Protein AF-A0A812YAP9-F1 (afdb_monomer)

Mean predicted aligned error: 6.11 Å

Foldseek 3Di:
DDQVVVVVPDDDDDPCLDDLVRLVVVVVVQVVCQVPFDKFFADLQRHTDDNVRGQKMKTWCPVVPNCCVVCVVVVVSVLVVVVVCCVVVVVVFPSVPDDPDTDIDMDGHVSRDHNDPSDDDPDDSDDDDDDSDD

Radius of gyration: 15.83 Å; Cα contacts (8 Å, |Δi|>4): 133; chains: 1; bounding box: 36×35×38 Å

Sequence (134 aa):
MPFEKAQAARARRIPNFLSEEEVQHLERVVLEMRAVCGLQAKSRRGELRSTVGASWTTTFLHTNGEFQKREPELVSRIRALAAQVNSEERWSMPVEEGNLRCIEHHEYLNGGGLADHHHRDTGSLVTIDLMLSE

Structure (mmCIF, N/CA/C/O backbone):
data_AF-A0A812YAP9-F1
#
_entry.id   AF-A0A812YAP9-F1
#
loop_
_atom_site.group_PDB
_atom_site.id
_atom_site.type_symbol
_atom_site.label_atom_id
_atom_site.label_alt_id
_atom_site.label_comp_id
_atom_site.label_asym_id
_atom_site.label_entity_id
_atom_site.label_seq_id
_atom_site.pdbx_PDB_ins_code
_atom_site.Cartn_x
_atom_site.Cartn_y
_atom_site.Cartn_z
_atom_site.occupancy
_atom_site.B_iso_or_equiv
_atom_site.auth_seq_id
_atom_site.auth_comp_id
_atom_site.auth_asym_id
_atom_site.auth_atom_id
_atom_site.pdbx_PDB_model_num
ATOM 1 N N . MET A 1 1 ? -13.159 -20.246 -4.071 1.00 47.69 1 MET A N 1
ATOM 2 C CA . MET A 1 1 ? -14.316 -19.316 -4.025 1.00 47.69 1 MET A CA 1
ATOM 3 C C . MET A 1 1 ? -14.772 -19.029 -5.457 1.00 47.69 1 MET A C 1
ATOM 5 O O . MET A 1 1 ? -13.940 -18.527 -6.205 1.00 47.69 1 MET A O 1
ATOM 9 N N . PRO A 1 2 ? -16.017 -19.358 -5.864 1.00 41.06 2 PRO A N 1
ATOM 10 C CA . PRO A 1 2 ? -16.513 -19.160 -7.238 1.00 41.06 2 PRO A CA 1
ATOM 11 C C . PRO A 1 2 ? -16.498 -17.692 -7.686 1.00 41.06 2 PRO A C 1
ATOM 13 O O . PRO A 1 2 ? -16.545 -16.797 -6.838 1.00 41.06 2 PRO A O 1
ATOM 16 N N . PHE A 1 3 ? -16.439 -17.440 -9.001 1.00 40.00 3 PHE A N 1
ATOM 17 C CA . PHE A 1 3 ? -16.214 -16.110 -9.583 1.00 40.00 3 PHE A CA 1
ATOM 18 C C . PHE A 1 3 ? -17.190 -15.029 -9.065 1.00 40.00 3 PHE A C 1
ATOM 20 O O . PHE A 1 3 ? -16.783 -13.940 -8.666 1.00 40.00 3 PHE A O 1
ATOM 27 N N . GLU A 1 4 ? -18.455 -15.384 -8.907 1.00 42.97 4 GLU A N 1
ATOM 28 C CA . GLU A 1 4 ? -19.509 -14.489 -8.417 1.00 42.97 4 GLU A CA 1
ATOM 29 C C . GLU A 1 4 ? -19.266 -13.979 -6.983 1.00 42.97 4 GLU A C 1
ATOM 31 O O . GLU A 1 4 ? -19.680 -12.878 -6.637 1.00 42.97 4 GLU A O 1
ATOM 36 N N . LYS A 1 5 ? -18.520 -14.716 -6.144 1.00 43.41 5 LYS A N 1
ATOM 37 C CA . LYS A 1 5 ? -18.281 -14.320 -4.746 1.00 43.41 5 LYS A CA 1
ATOM 38 C C . LYS A 1 5 ? -17.229 -13.224 -4.545 1.00 43.41 5 LYS A C 1
ATOM 40 O O . LYS A 1 5 ? -17.295 -12.567 -3.515 1.00 43.41 5 LYS A O 1
ATOM 45 N N . ALA A 1 6 ? -16.279 -13.008 -5.465 1.00 47.91 6 ALA A N 1
ATOM 46 C CA . ALA A 1 6 ? -15.304 -11.916 -5.273 1.00 47.91 6 ALA A CA 1
ATOM 47 C C . ALA A 1 6 ? -15.844 -10.551 -5.707 1.00 47.91 6 ALA A C 1
ATOM 49 O O . ALA A 1 6 ? -15.481 -9.559 -5.095 1.00 47.91 6 ALA A O 1
ATOM 50 N N . GLN A 1 7 ? -16.766 -10.495 -6.678 1.00 48.62 7 GLN A N 1
ATOM 51 C CA . GLN A 1 7 ? -17.544 -9.271 -6.925 1.00 48.62 7 GLN A CA 1
ATOM 52 C C . GLN A 1 7 ? -18.598 -9.018 -5.831 1.00 48.62 7 GLN A C 1
ATOM 54 O O . GLN A 1 7 ? -19.060 -7.894 -5.678 1.00 48.62 7 GLN A O 1
ATOM 59 N N . ALA A 1 8 ? -18.954 -10.042 -5.045 1.00 53.66 8 ALA A N 1
ATOM 60 C CA . ALA A 1 8 ? -19.853 -9.933 -3.895 1.00 53.66 8 ALA A CA 1
ATOM 61 C C . ALA A 1 8 ? -19.135 -9.630 -2.564 1.00 53.66 8 ALA A C 1
ATOM 63 O O . ALA A 1 8 ? -19.782 -9.617 -1.512 1.00 53.66 8 ALA A O 1
ATOM 64 N N . ALA A 1 9 ? -17.811 -9.433 -2.574 1.00 66.50 9 ALA A N 1
ATOM 65 C CA . ALA A 1 9 ? -17.089 -9.039 -1.372 1.00 66.50 9 ALA A CA 1
ATOM 66 C C . ALA A 1 9 ? -17.568 -7.649 -0.930 1.00 66.50 9 ALA A C 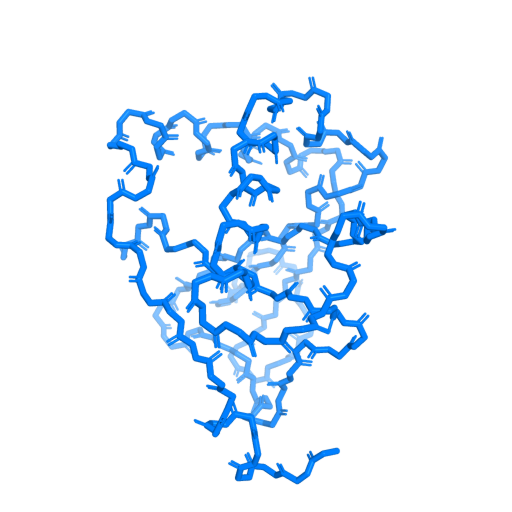1
ATOM 68 O O . ALA A 1 9 ? -17.672 -6.727 -1.738 1.00 66.50 9 ALA A O 1
ATOM 69 N N . ARG A 1 10 ? -17.891 -7.505 0.359 1.00 77.00 10 ARG A N 1
ATOM 70 C CA . ARG A 1 10 ? -18.244 -6.202 0.929 1.00 77.00 10 ARG A CA 1
ATOM 71 C C . ARG A 1 10 ? -17.026 -5.291 0.793 1.00 77.00 10 ARG A C 1
ATOM 73 O O . ARG A 1 10 ? -15.978 -5.603 1.344 1.00 77.00 10 ARG A O 1
ATOM 80 N N . ALA A 1 11 ? -17.174 -4.194 0.059 1.00 85.56 11 ALA A N 1
ATOM 81 C CA . ALA A 1 11 ? -16.116 -3.218 -0.154 1.00 85.56 11 ALA A CA 1
ATOM 82 C C . ALA A 1 11 ? -16.577 -1.840 0.322 1.00 85.56 11 ALA A C 1
ATOM 84 O O . ALA A 1 11 ? -17.693 -1.406 0.028 1.00 85.56 11 ALA A O 1
ATOM 85 N N . ARG A 1 12 ? -15.695 -1.142 1.039 1.00 91.12 12 ARG A N 1
ATOM 86 C CA . ARG A 1 12 ? -15.896 0.236 1.489 1.00 91.12 12 ARG A CA 1
ATOM 87 C C . ARG A 1 12 ? -14.959 1.143 0.699 1.00 91.12 12 ARG A C 1
ATOM 89 O O . ARG A 1 12 ? -13.745 0.982 0.769 1.00 91.12 12 ARG A O 1
ATOM 96 N N . ARG A 1 13 ? -15.516 2.107 -0.039 1.00 92.88 13 ARG A N 1
ATOM 97 C CA . ARG A 1 13 ? -14.724 3.127 -0.740 1.00 92.88 13 ARG A CA 1
ATOM 98 C C . ARG A 1 13 ? -14.411 4.281 0.207 1.00 92.88 13 ARG A C 1
ATOM 100 O O . ARG A 1 13 ? -15.331 4.873 0.768 1.00 92.88 13 ARG A O 1
ATOM 107 N N . ILE A 1 14 ? -13.131 4.620 0.323 1.00 94.56 14 ILE A N 1
ATOM 108 C CA . ILE A 1 14 ? -12.636 5.746 1.118 1.00 94.56 14 ILE A CA 1
ATOM 109 C C . ILE A 1 14 ? -12.000 6.756 0.154 1.00 94.56 14 ILE A C 1
ATOM 111 O O . ILE A 1 14 ? -10.894 6.514 -0.329 1.00 94.56 14 ILE A O 1
ATOM 115 N N . PRO A 1 15 ? -12.700 7.844 -0.215 1.00 94.12 15 PRO A N 1
ATOM 116 C CA . PRO A 1 15 ? -12.116 8.866 -1.073 1.00 94.12 15 PRO A CA 1
ATOM 117 C C . PRO A 1 15 ? -11.054 9.662 -0.306 1.00 94.12 15 PRO A C 1
ATOM 119 O O . PRO A 1 15 ? -11.201 9.883 0.894 1.00 94.12 15 PRO A O 1
ATOM 122 N N . ASN A 1 16 ? -10.027 10.132 -1.017 1.00 93.12 16 ASN A N 1
ATOM 123 C CA . ASN A 1 16 ? -9.018 11.061 -0.494 1.00 93.12 16 ASN A CA 1
ATOM 124 C C . ASN A 1 16 ? -8.319 10.559 0.784 1.00 93.12 16 ASN A C 1
ATOM 126 O O . ASN A 1 16 ? -8.062 11.335 1.701 1.00 93.12 16 ASN A O 1
ATOM 130 N N . PHE A 1 17 ? -8.047 9.250 0.869 1.00 96.38 17 PHE A N 1
ATOM 131 C CA . PHE A 1 17 ? -7.271 8.692 1.982 1.00 96.38 17 PHE A CA 1
ATOM 132 C C . PHE A 1 17 ? -5.835 9.237 2.014 1.00 96.38 17 PHE A C 1
ATOM 134 O O . PHE A 1 17 ? -5.273 9.402 3.098 1.00 96.38 17 PHE A O 1
ATOM 141 N N . LEU A 1 18 ? -5.275 9.504 0.830 1.00 96.50 18 LEU A N 1
ATOM 142 C CA . LEU A 1 18 ? -4.013 10.206 0.628 1.00 96.50 18 LEU A CA 1
ATOM 143 C C . LEU A 1 18 ? -4.287 11.585 0.022 1.00 96.50 18 LEU A C 1
ATOM 145 O O . LEU A 1 18 ? -5.178 11.715 -0.823 1.00 96.50 18 LEU A O 1
ATOM 149 N N . SER A 1 19 ? -3.516 12.589 0.437 1.00 96.12 19 SER A N 1
ATOM 150 C CA . SER A 1 19 ? -3.434 13.868 -0.274 1.00 96.12 19 SER A CA 1
ATOM 151 C C . SER A 1 19 ? -2.615 13.738 -1.563 1.00 96.12 19 SER A C 1
ATOM 153 O O . SER A 1 19 ? -1.913 12.748 -1.777 1.00 96.12 19 SER A O 1
ATOM 155 N N . GLU A 1 20 ? -2.675 14.752 -2.426 1.00 95.56 20 GLU A N 1
ATOM 156 C CA . GLU A 1 20 ? -1.868 14.789 -3.651 1.00 95.56 20 GLU A CA 1
ATOM 157 C C . GLU A 1 20 ? -0.361 14.798 -3.338 1.00 95.56 20 GLU A C 1
ATOM 159 O O . GLU A 1 20 ? 0.419 14.101 -3.985 1.00 95.56 20 GLU A O 1
ATOM 164 N N . GLU A 1 21 ? 0.055 15.515 -2.293 1.00 96.81 21 GLU A N 1
ATOM 165 C CA . GLU A 1 21 ? 1.447 15.535 -1.839 1.00 96.81 21 GLU A CA 1
ATOM 166 C C . GLU A 1 21 ? 1.896 14.167 -1.307 1.00 96.81 21 GLU A C 1
ATOM 168 O O . GLU A 1 21 ? 3.032 13.753 -1.547 1.00 96.81 21 GLU A O 1
ATOM 173 N N . GLU A 1 22 ? 1.010 13.446 -0.612 1.00 96.69 22 GLU A N 1
ATOM 174 C CA . GLU A 1 22 ? 1.280 12.086 -0.136 1.00 96.69 22 GLU A CA 1
ATOM 175 C C . GLU A 1 22 ? 1.418 11.098 -1.297 1.00 96.69 22 GLU A C 1
ATOM 177 O O . GLU A 1 22 ? 2.302 10.242 -1.266 1.00 96.69 22 GLU A O 1
ATOM 182 N N . VAL A 1 23 ? 0.598 11.241 -2.343 1.00 96.44 23 VAL A N 1
ATOM 183 C CA . VAL A 1 23 ? 0.720 10.451 -3.576 1.00 96.44 23 VAL A CA 1
ATOM 184 C C . VAL A 1 23 ? 2.076 10.699 -4.241 1.00 96.44 23 VAL A C 1
ATOM 186 O O . VAL A 1 23 ? 2.819 9.748 -4.477 1.00 96.44 23 VAL A O 1
ATOM 189 N N . GLN A 1 24 ? 2.452 11.960 -4.469 1.00 96.06 24 GLN A N 1
ATOM 190 C CA . GLN A 1 24 ? 3.738 12.311 -5.090 1.00 96.06 24 GLN A CA 1
ATOM 191 C C . GLN A 1 24 ? 4.936 11.834 -4.256 1.00 96.06 24 GLN A C 1
ATOM 193 O O . GLN A 1 24 ? 5.965 11.403 -4.786 1.00 96.06 24 GLN A O 1
ATOM 198 N N . HIS A 1 25 ? 4.831 11.918 -2.928 1.00 95.81 25 HIS A N 1
ATOM 199 C CA . HIS A 1 25 ? 5.833 11.370 -2.021 1.00 95.81 25 HIS A CA 1
ATOM 200 C C . HIS A 1 25 ? 5.965 9.855 -2.186 1.00 95.81 25 HIS A C 1
ATOM 202 O O . HIS A 1 25 ? 7.072 9.358 -2.406 1.00 95.81 25 HIS A O 1
ATOM 208 N N . LEU A 1 26 ? 4.843 9.138 -2.162 1.00 95.19 26 LEU A N 1
ATOM 209 C CA . LEU A 1 26 ? 4.811 7.688 -2.285 1.00 95.19 26 LEU A CA 1
ATOM 210 C C . LEU A 1 26 ? 5.363 7.208 -3.634 1.00 95.19 26 LEU A C 1
ATOM 212 O O . LEU A 1 26 ? 6.128 6.247 -3.667 1.00 95.19 26 LEU A O 1
ATOM 216 N N . GLU A 1 27 ? 5.058 7.897 -4.734 1.00 94.12 27 GLU A N 1
ATOM 217 C CA . GLU A 1 27 ? 5.611 7.583 -6.058 1.00 94.12 27 GLU A CA 1
ATOM 218 C C . GLU A 1 27 ? 7.148 7.658 -6.072 1.00 94.12 27 GLU A C 1
ATOM 220 O O . GLU A 1 27 ? 7.812 6.766 -6.613 1.00 94.12 27 GLU A O 1
ATOM 225 N N . ARG A 1 28 ? 7.738 8.671 -5.417 1.00 94.38 28 ARG A N 1
ATOM 226 C CA . ARG A 1 28 ? 9.202 8.786 -5.275 1.00 94.38 28 ARG A CA 1
ATOM 227 C C . ARG A 1 28 ? 9.780 7.645 -4.443 1.00 94.38 28 ARG A C 1
ATOM 229 O O . ARG A 1 28 ? 10.754 7.022 -4.863 1.00 94.38 28 ARG A O 1
ATOM 236 N N . VAL A 1 29 ? 9.159 7.331 -3.308 1.00 93.88 29 VAL A N 1
ATOM 237 C CA . VAL A 1 29 ? 9.581 6.221 -2.437 1.00 93.88 29 VAL A CA 1
ATOM 238 C C . VAL A 1 29 ? 9.548 4.897 -3.194 1.00 93.88 29 VAL A C 1
ATOM 240 O O . VAL A 1 29 ? 10.513 4.134 -3.153 1.00 93.88 29 VAL A O 1
ATOM 243 N N . VAL A 1 30 ? 8.474 4.637 -3.940 1.00 92.88 30 VAL A N 1
ATOM 244 C CA . VAL A 1 30 ? 8.342 3.433 -4.764 1.00 92.88 30 VAL A CA 1
ATOM 245 C C . VAL A 1 30 ? 9.441 3.370 -5.817 1.00 92.88 30 VAL A C 1
ATOM 247 O O . VAL A 1 30 ? 10.050 2.313 -5.984 1.00 92.88 30 VAL A O 1
ATOM 250 N N . LEU A 1 31 ? 9.720 4.474 -6.514 1.00 91.12 31 LEU A N 1
ATOM 251 C CA . LEU A 1 31 ? 10.776 4.528 -7.524 1.00 91.12 31 LEU A CA 1
ATOM 252 C C . LEU A 1 31 ? 12.145 4.162 -6.932 1.00 91.12 31 LEU A C 1
ATOM 254 O O . LEU A 1 31 ? 12.853 3.333 -7.505 1.00 91.12 31 LEU A O 1
ATOM 258 N N . GLU A 1 32 ? 12.492 4.717 -5.771 1.00 91.62 32 GLU A N 1
ATOM 259 C CA . GLU A 1 32 ? 13.727 4.377 -5.055 1.00 91.62 32 GLU A CA 1
ATOM 260 C C . GLU A 1 32 ? 13.761 2.903 -4.629 1.00 91.62 32 GLU A C 1
ATOM 262 O O . GLU A 1 32 ? 14.791 2.232 -4.728 1.00 91.62 32 GLU A O 1
ATOM 267 N N . MET A 1 33 ? 12.623 2.373 -4.178 1.00 90.75 33 MET A N 1
ATOM 268 C CA . MET A 1 33 ? 12.511 1.001 -3.692 1.00 90.75 33 MET A CA 1
ATOM 269 C C . MET A 1 33 ? 12.632 -0.057 -4.791 1.00 90.75 33 MET A C 1
ATOM 271 O O . MET A 1 33 ? 13.021 -1.187 -4.489 1.00 90.75 33 MET A O 1
ATOM 275 N N . ARG A 1 34 ? 12.374 0.274 -6.065 1.00 88.19 34 ARG A N 1
ATOM 276 C CA . ARG A 1 34 ? 12.531 -0.675 -7.190 1.00 88.19 34 ARG A CA 1
ATOM 277 C C . ARG A 1 34 ? 13.942 -1.246 -7.303 1.00 88.19 34 ARG A C 1
ATOM 279 O O . ARG A 1 34 ? 14.099 -2.350 -7.810 1.00 88.19 34 ARG A O 1
ATOM 286 N N . ALA A 1 35 ? 14.957 -0.528 -6.819 1.00 84.75 35 ALA A N 1
ATOM 287 C CA . ALA A 1 35 ? 16.337 -1.008 -6.818 1.00 84.75 35 ALA A CA 1
ATOM 288 C C . ALA A 1 35 ? 16.594 -2.142 -5.806 1.00 84.75 35 ALA A C 1
ATOM 290 O O . ALA A 1 35 ? 17.577 -2.867 -5.942 1.00 84.75 35 ALA A O 1
ATOM 291 N N . VAL A 1 36 ? 15.737 -2.289 -4.789 1.00 83.31 36 VAL A N 1
ATOM 292 C CA . VAL A 1 36 ? 15.951 -3.199 -3.646 1.00 83.31 36 VAL A CA 1
ATOM 293 C C . VAL A 1 36 ? 14.789 -4.168 -3.399 1.00 83.31 36 VAL A C 1
ATOM 295 O O . VAL A 1 36 ? 14.883 -5.022 -2.517 1.00 83.31 36 VAL A O 1
ATOM 298 N N . CYS A 1 37 ? 13.702 -4.059 -4.166 1.00 88.12 37 CYS A N 1
ATOM 299 C CA . CYS A 1 37 ? 12.505 -4.890 -4.033 1.00 88.12 37 CYS A CA 1
ATOM 300 C C . CYS A 1 37 ? 12.362 -5.901 -5.173 1.00 88.12 37 CYS A C 1
ATOM 302 O O . CYS A 1 37 ? 12.869 -5.707 -6.278 1.00 88.12 37 CYS A O 1
ATOM 304 N N . GLY A 1 38 ? 11.605 -6.971 -4.915 1.00 81.81 38 GLY A N 1
ATOM 305 C CA . GLY A 1 38 ? 11.174 -7.883 -5.970 1.00 81.81 38 GLY A CA 1
ATOM 306 C C . GLY A 1 38 ? 10.298 -7.166 -7.001 1.00 81.81 38 GLY A C 1
ATOM 307 O O . GLY A 1 38 ? 9.418 -6.383 -6.639 1.00 81.81 38 GLY A O 1
ATOM 308 N N . LEU A 1 39 ? 10.517 -7.464 -8.282 1.00 86.06 39 LEU A N 1
ATOM 309 C CA . LEU A 1 39 ? 9.783 -6.881 -9.401 1.00 86.06 39 LEU A CA 1
ATOM 310 C C . LEU A 1 39 ? 9.283 -7.986 -10.333 1.00 86.06 39 LEU A C 1
ATOM 312 O O . LEU A 1 39 ? 10.060 -8.828 -10.786 1.00 86.06 39 LEU A O 1
A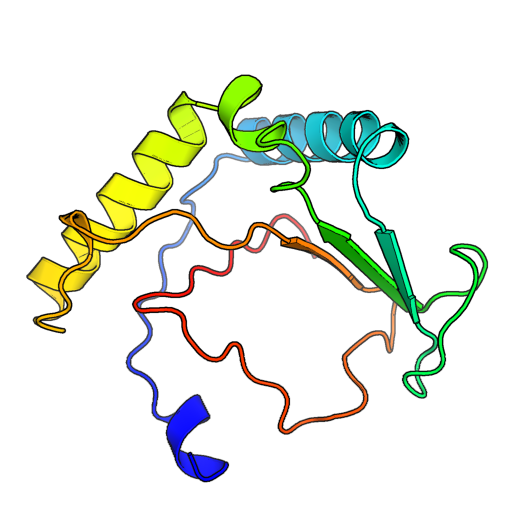TOM 316 N N . GLN A 1 40 ? 7.993 -7.955 -10.655 1.00 84.75 40 GLN A N 1
ATOM 317 C CA . GLN A 1 40 ? 7.397 -8.781 -11.696 1.00 84.75 40 GLN A CA 1
ATOM 318 C C . GLN A 1 40 ? 6.889 -7.894 -12.829 1.00 84.75 40 GLN A C 1
ATOM 320 O O . GLN A 1 40 ? 6.243 -6.880 -12.595 1.00 84.75 40 GLN A O 1
ATOM 325 N N . ALA A 1 41 ? 7.161 -8.293 -14.066 1.00 82.00 41 ALA A N 1
ATOM 326 C CA . ALA A 1 41 ? 6.726 -7.584 -15.259 1.00 82.00 41 ALA A CA 1
ATOM 327 C C . ALA A 1 41 ? 6.076 -8.575 -16.227 1.00 82.00 41 ALA A C 1
ATOM 329 O O . ALA A 1 41 ? 6.616 -9.665 -16.458 1.00 82.00 41 ALA A O 1
ATOM 330 N N . LYS A 1 42 ? 4.904 -8.226 -16.774 1.00 79.12 42 LYS A N 1
ATOM 331 C CA . LYS A 1 42 ? 4.205 -9.065 -17.757 1.00 79.12 42 LYS A CA 1
ATOM 332 C C . LYS A 1 42 ? 3.746 -8.293 -18.989 1.00 79.12 42 LYS A C 1
ATOM 334 O O . LYS A 1 42 ? 3.484 -7.089 -18.954 1.00 79.12 42 LYS A O 1
ATOM 339 N N . SER A 1 43 ? 3.624 -9.023 -20.096 1.00 77.12 43 SER A N 1
ATOM 340 C CA . SER A 1 43 ? 2.940 -8.550 -21.301 1.00 77.12 43 SER 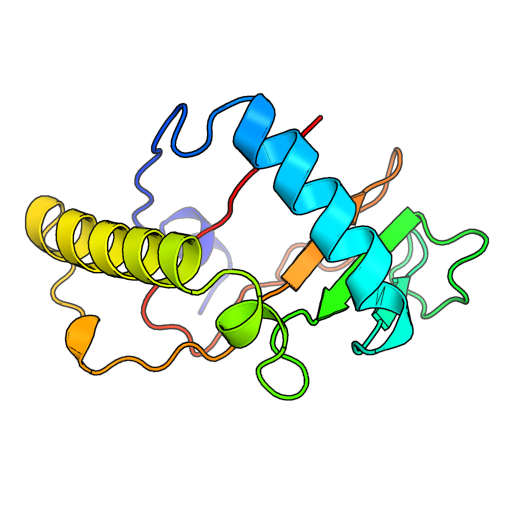A CA 1
ATOM 341 C C . SER A 1 43 ? 1.418 -8.556 -21.117 1.00 77.12 43 SER A C 1
ATOM 343 O O . SER A 1 43 ? 0.890 -9.168 -20.187 1.00 77.12 43 SER A O 1
ATOM 345 N N . ARG A 1 44 ? 0.693 -7.979 -22.082 1.00 69.06 44 ARG A N 1
ATOM 346 C CA . ARG A 1 44 ? -0.779 -8.023 -22.147 1.00 69.06 44 ARG A CA 1
ATOM 347 C C . ARG A 1 44 ? -1.353 -9.447 -22.162 1.00 69.06 44 ARG A C 1
ATOM 349 O O . ARG A 1 44 ? -2.494 -9.652 -21.773 1.00 69.06 44 ARG A O 1
ATOM 356 N N . ARG A 1 45 ? -0.573 -10.437 -22.612 1.00 72.56 45 ARG A N 1
ATOM 357 C CA . ARG A 1 45 ? -0.965 -11.859 -22.622 1.00 72.56 45 ARG A CA 1
ATOM 358 C C . ARG A 1 45 ? -0.622 -12.590 -21.318 1.00 72.56 45 ARG A C 1
ATOM 360 O O . ARG A 1 45 ? -0.839 -13.791 -21.230 1.00 72.56 45 ARG A O 1
ATOM 367 N N . GLY A 1 46 ? -0.076 -11.890 -20.321 1.00 71.06 46 GLY A N 1
ATOM 368 C CA . GLY A 1 46 ? 0.327 -12.472 -19.040 1.00 71.06 46 GLY A CA 1
ATOM 369 C C . GLY A 1 46 ? 1.682 -13.187 -19.063 1.00 71.06 46 GLY A C 1
ATOM 370 O O . GLY A 1 46 ? 2.046 -13.833 -18.083 1.00 71.06 46 GLY A O 1
ATOM 371 N N . GLU A 1 47 ? 2.447 -13.071 -20.149 1.00 76.38 47 GLU A N 1
ATOM 372 C CA . GLU A 1 47 ? 3.787 -13.660 -20.255 1.00 76.38 47 GLU A CA 1
ATOM 373 C C . GLU A 1 47 ? 4.784 -12.855 -19.421 1.00 76.38 47 GLU A C 1
ATOM 375 O O . GLU A 1 47 ? 4.755 -11.625 -19.468 1.00 76.38 47 GLU A O 1
ATOM 380 N N . LEU A 1 48 ? 5.703 -13.529 -18.723 1.00 76.81 48 LEU A N 1
ATOM 381 C CA . LEU A 1 48 ? 6.817 -12.861 -18.047 1.00 76.81 48 LEU A CA 1
ATOM 382 C C . LEU A 1 48 ? 7.682 -12.114 -19.069 1.00 76.81 48 LEU A C 1
ATOM 384 O O . LEU A 1 48 ? 8.036 -12.656 -20.119 1.00 76.81 48 LEU A O 1
ATOM 388 N N . ARG A 1 49 ? 8.026 -10.866 -18.758 1.00 75.31 49 ARG A N 1
ATOM 389 C CA . ARG A 1 49 ? 8.867 -10.008 -19.598 1.00 75.31 49 ARG A CA 1
ATOM 390 C C . ARG A 1 49 ? 9.941 -9.329 -18.757 1.00 75.31 49 ARG A C 1
ATOM 392 O O . ARG A 1 49 ? 9.842 -9.267 -17.534 1.00 75.31 49 ARG A O 1
ATOM 399 N N . SER A 1 50 ? 10.959 -8.799 -19.430 1.00 74.19 50 SER A N 1
ATOM 400 C CA . SER A 1 50 ? 11.723 -7.692 -18.860 1.00 74.19 50 SER A CA 1
ATOM 401 C C . SER A 1 50 ? 10.793 -6.488 -18.662 1.00 74.19 50 SER A C 1
ATOM 403 O O . SER A 1 50 ? 9.698 -6.425 -19.223 1.00 74.19 50 SER A O 1
ATOM 405 N N . THR A 1 51 ? 11.218 -5.513 -17.865 1.00 68.56 51 THR A N 1
AT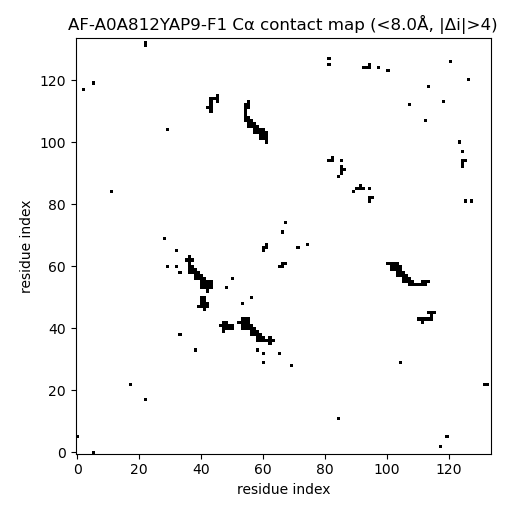OM 406 C CA . THR A 1 51 ? 10.457 -4.269 -17.657 1.00 68.56 51 THR A CA 1
ATOM 407 C C . THR A 1 51 ? 10.208 -3.511 -18.962 1.00 68.56 51 THR A C 1
ATOM 409 O O . THR A 1 51 ? 9.161 -2.897 -19.141 1.00 68.56 51 THR A O 1
ATOM 412 N N . VAL A 1 52 ? 11.145 -3.598 -19.909 1.00 69.25 52 VAL A N 1
ATOM 413 C CA . VAL A 1 52 ? 11.021 -3.004 -21.243 1.00 69.25 52 VAL A CA 1
ATOM 414 C C . VAL A 1 52 ? 9.954 -3.753 -22.051 1.00 69.25 52 VAL A C 1
ATOM 416 O O . VAL A 1 52 ? 10.125 -4.921 -22.395 1.00 69.25 52 VAL A O 1
ATOM 419 N N . GLY A 1 53 ? 8.858 -3.065 -22.382 1.00 66.00 53 GLY A N 1
ATOM 420 C CA . GLY A 1 53 ? 7.740 -3.624 -23.155 1.00 66.00 53 GLY A CA 1
ATOM 421 C C . GLY A 1 53 ? 6.698 -4.382 -22.324 1.00 66.00 53 GLY A C 1
ATOM 422 O O . GLY A 1 53 ? 5.798 -5.001 -22.896 1.00 66.00 53 GLY A O 1
ATOM 423 N N . ALA A 1 54 ? 6.797 -4.340 -20.993 1.00 77.25 54 ALA A N 1
ATOM 424 C CA . ALA A 1 54 ? 5.730 -4.797 -20.114 1.00 77.25 54 ALA A CA 1
ATOM 425 C C . ALA A 1 54 ? 4.574 -3.789 -20.118 1.00 77.25 54 ALA A C 1
ATOM 427 O O . ALA A 1 54 ? 4.793 -2.583 -20.065 1.00 77.25 54 ALA A O 1
ATOM 428 N N . SER A 1 55 ? 3.339 -4.284 -20.179 1.00 83.31 55 SER A N 1
ATOM 429 C CA . SER A 1 55 ? 2.135 -3.453 -20.034 1.00 83.31 55 SER A CA 1
ATOM 430 C C . SER A 1 55 ? 1.627 -3.425 -18.592 1.00 83.31 55 SER A C 1
ATOM 432 O O . SER A 1 55 ? 0.702 -2.683 -18.285 1.00 83.31 55 SER A O 1
ATOM 434 N N . TRP A 1 56 ? 2.190 -4.276 -17.733 1.00 86.38 56 TRP A N 1
ATOM 435 C CA . TRP A 1 56 ? 1.865 -4.382 -16.319 1.00 86.38 56 TRP A CA 1
ATOM 436 C C . TRP A 1 56 ? 3.120 -4.730 -15.522 1.00 86.38 56 TRP A C 1
ATOM 438 O O . TRP A 1 56 ? 3.819 -5.697 -15.857 1.00 86.38 56 TRP A O 1
ATOM 448 N N . THR A 1 57 ? 3.392 -3.960 -14.473 1.00 89.19 57 THR A N 1
ATOM 449 C CA . THR A 1 57 ? 4.477 -4.215 -13.521 1.00 89.19 57 THR A CA 1
ATOM 450 C C . THR A 1 57 ? 3.941 -4.243 -12.098 1.00 89.19 57 THR A C 1
ATOM 452 O O . THR A 1 57 ? 3.010 -3.523 -11.749 1.00 89.19 57 THR A O 1
ATOM 455 N N . THR A 1 58 ? 4.552 -5.084 -11.268 1.00 91.25 58 THR A N 1
ATOM 456 C CA . THR A 1 58 ? 4.265 -5.201 -9.839 1.00 91.25 58 THR A CA 1
ATOM 457 C C . THR A 1 58 ? 5.568 -5.154 -9.066 1.00 91.25 58 THR A C 1
ATOM 459 O O . THR A 1 58 ? 6.427 -6.020 -9.241 1.00 91.25 58 THR A O 1
ATOM 462 N N . THR A 1 59 ? 5.712 -4.148 -8.207 1.00 92.88 59 THR A N 1
ATOM 463 C CA . THR A 1 59 ? 6.823 -4.041 -7.254 1.00 92.88 59 THR A CA 1
ATOM 464 C C . THR A 1 59 ? 6.353 -4.530 -5.888 1.00 92.88 59 THR A C 1
ATOM 466 O O . THR A 1 59 ? 5.411 -3.979 -5.323 1.00 92.88 59 THR A O 1
ATOM 469 N N . PHE A 1 60 ? 7.011 -5.546 -5.335 1.00 94.25 60 PHE A N 1
ATOM 470 C CA . PHE A 1 60 ? 6.679 -6.119 -4.031 1.00 94.25 60 PHE A CA 1
ATOM 471 C C . PHE A 1 60 ? 7.359 -5.324 -2.911 1.00 94.25 60 PHE A C 1
ATOM 473 O O . PHE A 1 60 ? 8.455 -5.661 -2.457 1.00 94.25 60 PHE A O 1
ATOM 480 N N . LEU A 1 61 ? 6.709 -4.256 -2.455 1.00 95.06 61 LEU A N 1
ATOM 481 C CA . LEU A 1 61 ? 7.262 -3.294 -1.493 1.00 95.06 61 LEU A CA 1
ATOM 482 C C . LEU A 1 61 ? 7.495 -3.881 -0.091 1.00 95.06 61 LEU A C 1
ATOM 484 O O . LEU A 1 61 ? 8.296 -3.360 0.682 1.00 95.06 61 LEU A O 1
ATOM 488 N N . HIS A 1 62 ? 6.842 -4.997 0.236 1.00 92.19 62 HIS A N 1
ATOM 489 C CA . HIS A 1 62 ? 7.057 -5.711 1.498 1.00 92.19 62 HIS A CA 1
ATOM 490 C C . HIS A 1 62 ? 8.412 -6.447 1.572 1.00 92.19 62 HIS A C 1
ATOM 492 O O . HIS A 1 62 ? 8.750 -6.992 2.626 1.00 92.19 62 HIS A O 1
ATOM 498 N N . THR A 1 63 ? 9.188 -6.482 0.478 1.00 90.69 63 THR A N 1
ATOM 499 C CA . THR A 1 63 ? 10.517 -7.116 0.429 1.00 90.69 63 THR A CA 1
ATOM 500 C C . THR A 1 63 ? 11.387 -6.606 1.581 1.00 90.69 63 THR A C 1
ATOM 502 O O . THR A 1 63 ? 11.568 -5.403 1.736 1.00 90.69 63 THR A O 1
ATOM 505 N N . ASN A 1 64 ? 11.903 -7.517 2.415 1.00 89.31 64 ASN A N 1
ATOM 506 C CA . ASN A 1 64 ? 12.738 -7.219 3.593 1.00 89.31 64 ASN A CA 1
ATOM 507 C C . ASN A 1 64 ? 12.137 -6.212 4.602 1.00 89.31 64 ASN A C 1
ATOM 509 O O . ASN A 1 64 ? 12.864 -5.648 5.429 1.00 89.31 64 ASN A O 1
ATOM 513 N N . GLY A 1 65 ? 10.820 -5.985 4.548 1.00 90.38 65 GLY A N 1
ATOM 514 C CA . GLY A 1 65 ? 10.128 -4.982 5.356 1.00 90.38 65 GLY A CA 1
ATOM 515 C C . GLY A 1 65 ? 10.509 -3.535 5.021 1.00 90.38 65 GLY A C 1
ATOM 516 O O . GLY A 1 65 ? 10.354 -2.664 5.874 1.00 90.38 65 GLY A O 1
ATOM 517 N N . GLU A 1 66 ? 11.063 -3.273 3.832 1.00 91.19 66 GLU A N 1
ATOM 518 C CA . GLU A 1 66 ? 11.592 -1.953 3.463 1.00 91.19 66 GLU A CA 1
ATOM 519 C C . GLU A 1 66 ? 10.520 -0.861 3.482 1.00 91.19 66 GLU A C 1
ATOM 521 O O . GLU A 1 66 ? 10.771 0.229 3.996 1.00 91.19 66 GLU A O 1
ATOM 526 N N . PHE A 1 67 ? 9.308 -1.158 3.005 1.00 94.38 67 PHE A N 1
ATOM 527 C CA . PHE A 1 67 ? 8.223 -0.178 3.017 1.00 94.38 67 PHE A CA 1
ATOM 528 C C . PHE A 1 67 ? 7.861 0.252 4.435 1.00 94.38 67 PHE A C 1
ATOM 530 O O . PHE A 1 67 ? 7.738 1.435 4.715 1.00 94.38 67 PHE A O 1
ATOM 537 N N . GLN A 1 68 ? 7.751 -0.703 5.359 1.00 94.31 68 GLN A N 1
ATOM 538 C CA . GLN A 1 68 ? 7.398 -0.422 6.748 1.00 94.31 68 GLN A CA 1
ATOM 539 C C . GLN A 1 68 ? 8.471 0.404 7.468 1.00 94.31 68 GLN A C 1
ATOM 541 O O . GLN A 1 68 ? 8.142 1.150 8.385 1.00 94.31 68 GLN A O 1
ATOM 546 N N . LYS A 1 69 ? 9.743 0.280 7.066 1.00 93.75 69 LYS A N 1
ATOM 547 C CA . LYS A 1 69 ? 10.841 1.097 7.607 1.00 93.75 69 LYS A CA 1
ATOM 548 C C . LYS A 1 69 ? 10.795 2.533 7.088 1.00 93.75 69 LYS A C 1
ATOM 550 O O . LYS A 1 69 ? 11.112 3.447 7.841 1.00 93.75 69 LYS A O 1
ATOM 555 N N . ARG A 1 70 ? 10.446 2.716 5.811 1.00 94.56 70 ARG A N 1
ATOM 556 C CA . ARG A 1 70 ? 10.411 4.029 5.147 1.00 94.56 70 ARG A CA 1
ATOM 557 C C . ARG A 1 70 ? 9.136 4.806 5.457 1.00 94.56 70 ARG A C 1
ATOM 559 O O . ARG A 1 70 ? 9.210 5.994 5.727 1.00 94.56 70 ARG A O 1
ATOM 566 N N . GLU A 1 71 ? 8.002 4.113 5.488 1.00 96.38 71 GLU A N 1
ATOM 567 C CA . GLU A 1 71 ? 6.661 4.691 5.608 1.00 96.38 71 GLU A CA 1
ATOM 568 C C . GLU A 1 71 ? 5.885 4.147 6.830 1.00 96.38 71 GLU A C 1
ATOM 570 O O . GLU A 1 71 ? 4.753 3.662 6.695 1.00 96.38 71 GLU A O 1
ATOM 575 N N . PRO A 1 72 ? 6.452 4.186 8.055 1.00 96.25 72 PRO A N 1
ATOM 576 C CA . PRO A 1 72 ? 5.813 3.596 9.233 1.00 96.25 72 PRO A CA 1
ATOM 577 C C . PRO A 1 72 ? 4.483 4.277 9.591 1.00 96.25 72 PRO A C 1
ATOM 579 O O . PRO A 1 72 ? 3.540 3.614 10.031 1.00 96.25 72 PRO A O 1
ATOM 582 N N . GLU A 1 73 ? 4.383 5.590 9.380 1.00 96.94 73 GLU A N 1
ATOM 583 C CA . GLU A 1 73 ? 3.175 6.368 9.672 1.00 96.94 73 GLU A CA 1
ATOM 584 C C . GLU A 1 73 ? 2.022 6.001 8.735 1.00 96.94 73 GLU A C 1
ATOM 586 O O . GLU A 1 73 ? 0.899 5.765 9.190 1.00 96.94 73 GLU A O 1
ATOM 591 N N . LEU A 1 74 ? 2.305 5.869 7.436 1.00 96.06 74 LEU A N 1
ATOM 592 C CA . LEU A 1 74 ? 1.316 5.445 6.451 1.00 96.06 74 LEU A CA 1
ATOM 593 C C . LEU A 1 74 ? 0.842 4.012 6.724 1.00 96.06 74 LEU A C 1
ATOM 595 O O . LEU A 1 74 ? -0.361 3.750 6.716 1.00 96.06 74 LEU A O 1
ATOM 599 N N . VAL A 1 75 ? 1.756 3.093 7.051 1.00 95.31 75 VAL A N 1
ATOM 600 C CA . VAL A 1 75 ? 1.389 1.723 7.450 1.00 95.31 75 VAL A CA 1
ATOM 601 C C . VAL A 1 75 ? 0.472 1.730 8.675 1.00 95.31 75 VAL A C 1
ATOM 603 O O . VAL A 1 75 ? -0.532 1.014 8.695 1.00 95.31 75 VAL A O 1
ATOM 606 N N . SER A 1 76 ? 0.771 2.559 9.678 1.00 95.38 76 SER A N 1
ATOM 607 C CA . SER A 1 76 ? -0.078 2.714 10.864 1.00 95.38 76 SER A CA 1
ATOM 608 C C . SER A 1 76 ? -1.483 3.204 10.498 1.00 95.38 76 SER A C 1
ATOM 610 O O . SER A 1 76 ? -2.475 2.597 10.908 1.00 95.38 76 SER A O 1
ATOM 612 N N . ARG A 1 77 ? -1.585 4.234 9.646 1.00 96.69 77 ARG A N 1
ATOM 613 C CA . ARG A 1 77 ? -2.870 4.757 9.152 1.00 96.69 77 ARG A CA 1
ATOM 614 C C . ARG A 1 77 ? -3.672 3.718 8.377 1.00 96.69 77 ARG A C 1
ATOM 616 O O . ARG A 1 77 ? -4.877 3.616 8.586 1.00 96.69 77 ARG A O 1
ATOM 623 N N . ILE A 1 78 ? -3.026 2.925 7.522 1.00 94.81 78 ILE A N 1
ATOM 624 C CA . ILE A 1 78 ? -3.684 1.852 6.763 1.00 94.81 78 ILE A CA 1
ATOM 625 C C . ILE A 1 78 ? -4.243 0.784 7.716 1.00 94.81 78 ILE A C 1
ATOM 627 O O . ILE A 1 78 ? -5.391 0.365 7.561 1.00 94.81 78 ILE A O 1
ATOM 631 N N . ARG A 1 79 ? -3.482 0.372 8.743 1.00 94.62 79 ARG A N 1
ATOM 632 C CA . ARG A 1 79 ? -3.978 -0.586 9.753 1.00 94.62 79 ARG A CA 1
ATOM 633 C C . ARG A 1 79 ? -5.132 -0.008 10.570 1.00 94.62 79 ARG A C 1
ATOM 635 O O . ARG A 1 79 ? -6.107 -0.714 10.816 1.00 94.62 79 ARG A O 1
ATOM 642 N N . ALA A 1 80 ? -5.042 1.262 10.961 1.00 95.38 80 ALA A N 1
ATOM 643 C CA . ALA A 1 80 ? -6.114 1.947 11.676 1.00 95.38 80 ALA A CA 1
ATOM 644 C C . ALA A 1 80 ? -7.396 2.013 10.832 1.00 95.38 80 ALA A C 1
ATOM 646 O O . ALA A 1 80 ? -8.474 1.702 11.336 1.00 95.38 80 ALA A O 1
ATOM 647 N N . LEU A 1 81 ? -7.274 2.320 9.535 1.00 95.00 81 LEU A N 1
ATOM 648 C CA . LEU A 1 81 ? -8.399 2.321 8.602 1.00 95.00 81 LEU A CA 1
ATOM 649 C C . LEU A 1 81 ? -9.037 0.930 8.482 1.00 95.00 81 LEU A C 1
ATOM 651 O O . LEU A 1 81 ? -10.259 0.814 8.537 1.00 95.00 81 LEU A O 1
ATOM 655 N N . ALA A 1 82 ? -8.226 -0.127 8.359 1.00 94.25 82 ALA A N 1
ATOM 656 C CA . ALA A 1 82 ? -8.723 -1.501 8.298 1.00 94.25 82 ALA A CA 1
ATOM 657 C C . ALA A 1 82 ? -9.546 -1.868 9.546 1.00 94.25 82 ALA A C 1
ATOM 659 O O . ALA A 1 82 ? -10.637 -2.423 9.423 1.00 94.25 82 ALA A O 1
ATOM 660 N N . ALA A 1 83 ? -9.046 -1.522 10.738 1.00 94.12 83 ALA A N 1
ATOM 661 C CA . ALA A 1 83 ? -9.737 -1.755 12.005 1.00 94.12 83 ALA A CA 1
ATOM 662 C C . ALA A 1 83 ? -11.042 -0.956 12.114 1.00 94.12 83 ALA A C 1
ATOM 664 O O . ALA A 1 83 ? -12.085 -1.512 12.467 1.00 94.12 83 ALA A O 1
ATOM 665 N N . GLN A 1 84 ? -11.001 0.325 11.743 1.00 95.12 84 GLN A N 1
ATOM 666 C CA . GLN A 1 84 ? -12.173 1.192 11.729 1.00 95.12 84 GLN A CA 1
ATOM 667 C C . GLN A 1 84 ? -13.272 0.624 10.821 1.00 95.12 84 GLN A C 1
ATOM 669 O O . GLN A 1 84 ? -14.395 0.416 11.278 1.00 95.12 84 GLN A O 1
ATOM 674 N N . VAL A 1 85 ? -12.948 0.310 9.563 1.00 94.44 85 VAL A N 1
ATOM 675 C CA . VAL A 1 85 ? -13.919 -0.219 8.592 1.00 94.44 85 VAL A CA 1
ATOM 676 C C . VAL A 1 85 ? -14.450 -1.587 9.022 1.00 94.44 85 VAL A C 1
ATOM 678 O O . VAL A 1 85 ? -15.653 -1.822 8.943 1.00 94.44 85 VAL A O 1
ATOM 681 N N . ASN A 1 86 ? -13.591 -2.477 9.532 1.00 93.69 86 ASN A N 1
ATOM 682 C CA . ASN A 1 86 ? -14.012 -3.784 10.044 1.00 93.69 86 ASN A CA 1
ATOM 683 C C . ASN A 1 86 ? -15.077 -3.659 11.150 1.00 93.69 86 ASN A C 1
ATOM 685 O O . ASN A 1 86 ? -16.035 -4.438 11.174 1.00 93.69 86 ASN A O 1
ATOM 689 N N . SER A 1 87 ? -14.923 -2.666 12.033 1.00 93.56 87 SER A N 1
ATOM 690 C CA . SER A 1 87 ? -15.876 -2.355 13.102 1.00 93.56 87 SER A CA 1
ATOM 691 C C . SER A 1 87 ? -17.169 -1.728 12.566 1.00 93.56 87 SER A C 1
ATOM 693 O O . SER A 1 87 ? -18.259 -2.244 12.827 1.00 93.56 87 SER A O 1
ATOM 695 N N . GLU A 1 88 ? -17.064 -0.659 11.768 1.00 94.62 88 GLU A N 1
ATOM 696 C CA . GLU A 1 88 ? -18.211 0.080 11.217 1.00 94.62 88 GLU A CA 1
ATOM 697 C C . GLU A 1 88 ? -19.106 -0.808 10.341 1.00 94.62 88 GLU A C 1
ATOM 699 O O . GLU A 1 88 ? -20.330 -0.811 10.488 1.00 94.62 88 GLU A O 1
ATOM 704 N N . GLU A 1 89 ? -18.494 -1.619 9.478 1.00 92.94 89 GLU A N 1
ATOM 705 C CA . GLU A 1 89 ? -19.190 -2.508 8.543 1.00 92.94 89 GLU A CA 1
ATOM 706 C C . GLU A 1 89 ? -19.527 -3.880 9.149 1.00 92.94 89 GLU A C 1
ATOM 708 O O . GLU A 1 89 ? -20.138 -4.734 8.490 1.00 92.94 89 GLU A O 1
ATOM 713 N N . ARG A 1 90 ? -19.135 -4.107 10.412 1.00 91.88 90 ARG A N 1
ATOM 714 C CA . ARG A 1 90 ? -19.363 -5.349 11.166 1.00 91.88 90 ARG A CA 1
ATOM 715 C C . ARG A 1 90 ? -18.928 -6.584 10.377 1.00 91.88 90 ARG A C 1
ATOM 717 O O . ARG A 1 90 ? -19.682 -7.550 10.239 1.00 91.88 90 ARG A O 1
ATOM 724 N N . TRP A 1 91 ? -17.724 -6.534 9.810 1.00 90.00 91 TRP A N 1
ATOM 725 C CA . TRP A 1 91 ? -17.147 -7.677 9.097 1.00 90.00 91 TRP A CA 1
ATOM 726 C C . TRP A 1 91 ? -16.698 -8.783 10.057 1.00 90.00 91 TRP A C 1
ATOM 728 O O . TRP A 1 91 ? -16.628 -9.939 9.645 1.00 90.00 91 TRP A O 1
ATOM 738 N N . SER A 1 92 ? -16.456 -8.443 11.332 1.00 90.44 92 SER A N 1
ATOM 739 C CA . SER A 1 92 ? -16.072 -9.383 12.397 1.00 90.44 92 SER A CA 1
ATOM 740 C C . SER A 1 92 ? -14.801 -10.182 12.077 1.00 90.44 92 SER A C 1
ATOM 742 O O . SER A 1 92 ? -14.671 -11.336 12.480 1.00 90.44 92 SER A O 1
ATOM 744 N N . MET A 1 93 ? -13.861 -9.567 11.355 1.00 90.38 93 MET A N 1
ATOM 745 C CA . MET A 1 93 ? -12.554 -10.154 11.060 1.00 90.38 93 MET A CA 1
ATOM 746 C C . MET A 1 93 ? -11.553 -9.831 12.184 1.00 90.38 93 MET A C 1
ATOM 74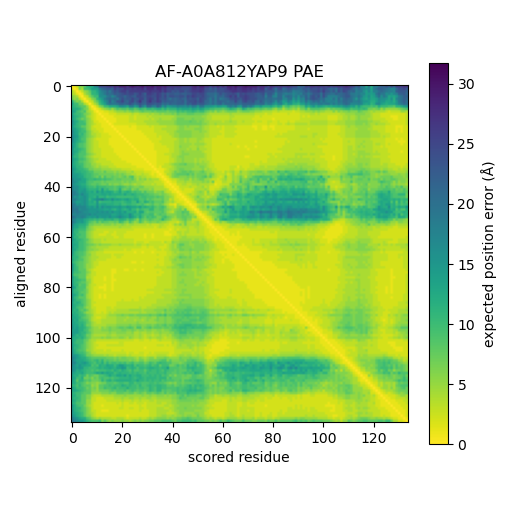8 O O . MET A 1 93 ? -11.612 -8.729 12.732 1.00 90.38 93 MET A O 1
ATOM 752 N N . PRO A 1 94 ? -10.604 -10.730 12.508 1.00 92.75 94 PRO A N 1
ATOM 753 C CA . PRO A 1 94 ? -9.568 -10.498 13.521 1.00 92.75 94 PRO A CA 1
ATOM 754 C C . PRO A 1 94 ? -8.422 -9.633 12.962 1.00 92.75 94 PRO A C 1
ATOM 756 O O . PRO A 1 94 ? -7.279 -10.070 12.833 1.00 92.75 94 PRO A O 1
ATOM 759 N N . VAL A 1 95 ? -8.735 -8.408 12.539 1.00 91.56 95 VAL A N 1
ATOM 760 C CA . VAL A 1 95 ? -7.795 -7.523 11.825 1.00 91.56 95 VAL A CA 1
ATOM 761 C C . VAL A 1 95 ? -6.635 -7.047 12.695 1.00 91.56 95 VAL A C 1
ATOM 763 O O . VAL A 1 95 ? -5.530 -6.871 12.184 1.00 91.56 95 VAL A O 1
ATOM 766 N 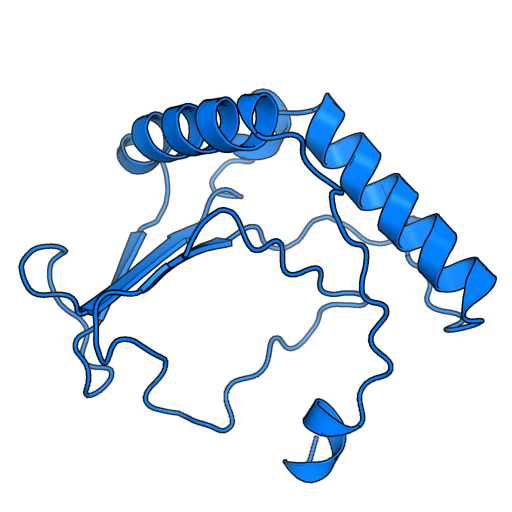N . GLU A 1 96 ? -6.846 -6.874 14.001 1.00 87.56 96 GLU A N 1
ATOM 767 C CA . GLU A 1 96 ? -5.808 -6.426 14.932 1.00 87.56 96 GLU A CA 1
ATOM 768 C C . GLU A 1 96 ? -4.680 -7.454 15.081 1.00 87.56 96 GLU A C 1
ATOM 770 O O . GLU A 1 96 ? -3.510 -7.072 15.187 1.00 87.56 96 GLU A O 1
ATOM 775 N N . GLU A 1 97 ? -5.032 -8.740 15.017 1.00 89.00 97 GLU A N 1
ATOM 776 C CA . GLU A 1 97 ? -4.122 -9.892 15.071 1.00 89.00 97 GLU A CA 1
ATOM 777 C C . GLU A 1 97 ? -3.425 -10.154 13.725 1.00 89.00 97 GLU A C 1
ATOM 779 O O . GLU A 1 97 ? -2.434 -10.882 13.654 1.00 89.00 97 GLU A O 1
ATOM 784 N N . GLY A 1 98 ? -3.926 -9.546 12.646 1.00 86.94 98 GLY A N 1
ATOM 785 C CA . GLY A 1 98 ? -3.394 -9.708 11.302 1.00 86.94 98 GLY A CA 1
ATOM 786 C C . GLY A 1 98 ? -2.012 -9.076 11.128 1.00 86.94 98 GLY A C 1
ATOM 787 O O . GLY A 1 98 ? -1.761 -7.927 11.515 1.00 86.94 98 GLY A O 1
ATOM 788 N N . ASN A 1 99 ? -1.115 -9.803 10.463 1.00 88.62 99 ASN A N 1
ATOM 789 C CA . ASN A 1 99 ? 0.155 -9.268 9.995 1.00 88.62 99 ASN A CA 1
ATOM 790 C C . ASN A 1 99 ? 0.003 -8.627 8.610 1.00 88.62 99 ASN A C 1
ATOM 792 O O . ASN A 1 99 ? -0.801 -9.052 7.780 1.00 88.62 99 ASN A O 1
ATOM 796 N N . LEU A 1 100 ? 0.840 -7.632 8.329 1.00 88.06 100 LEU A N 1
ATOM 797 C CA . LEU A 1 100 ? 0.986 -7.129 6.972 1.00 88.06 100 LEU A CA 1
ATOM 798 C C . LEU A 1 100 ? 1.783 -8.164 6.164 1.00 88.06 100 LEU A C 1
ATOM 800 O O . LEU A 1 100 ? 2.973 -8.374 6.397 1.00 88.06 100 LEU A O 1
ATOM 804 N N . ARG A 1 101 ? 1.079 -8.879 5.281 1.00 88.69 10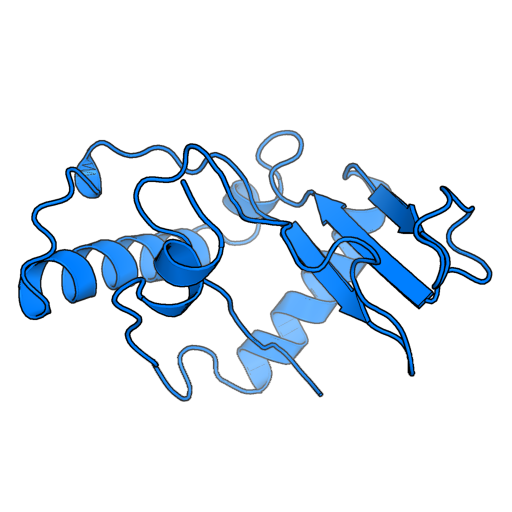1 ARG A N 1
ATOM 805 C CA . ARG A 1 101 ? 1.619 -10.010 4.512 1.00 88.69 101 ARG A CA 1
ATOM 806 C C . ARG A 1 101 ? 2.239 -9.569 3.196 1.00 88.69 101 ARG A C 1
ATOM 808 O O . ARG A 1 101 ? 3.312 -10.042 2.842 1.00 88.69 101 ARG A O 1
ATOM 815 N N . CYS A 1 102 ? 1.538 -8.702 2.474 1.00 91.56 102 CYS A N 1
ATOM 816 C CA . CYS A 1 102 ? 1.927 -8.261 1.149 1.00 91.56 102 CYS A CA 1
ATOM 817 C C . CYS A 1 102 ? 1.646 -6.769 0.992 1.00 91.56 102 CYS A C 1
ATOM 819 O O . CYS A 1 102 ? 0.623 -6.272 1.458 1.00 91.56 102 CYS A O 1
ATOM 821 N N . ILE A 1 103 ? 2.571 -6.081 0.334 1.00 94.50 103 ILE A N 1
ATOM 822 C CA . ILE A 1 103 ? 2.382 -4.740 -0.210 1.00 94.50 103 ILE A CA 1
ATOM 823 C C . ILE A 1 103 ? 2.895 -4.804 -1.639 1.00 94.50 103 ILE A C 1
ATOM 825 O O . ILE A 1 103 ? 4.036 -5.232 -1.866 1.00 94.50 103 ILE A O 1
ATOM 829 N N . GLU A 1 104 ? 2.048 -4.388 -2.570 1.00 94.25 104 GLU A N 1
ATOM 830 C CA . GLU A 1 104 ? 2.299 -4.405 -4.003 1.00 94.25 104 GLU A CA 1
ATOM 831 C C . GLU A 1 104 ? 1.999 -3.023 -4.572 1.00 94.25 104 GLU A C 1
ATOM 833 O O . GLU A 1 104 ? 0.967 -2.426 -4.278 1.00 94.25 104 GLU A O 1
ATOM 838 N N . HIS A 1 105 ? 2.915 -2.512 -5.388 1.00 94.56 105 HIS A N 1
ATOM 839 C CA . HIS A 1 105 ? 2.657 -1.357 -6.234 1.00 94.56 105 HIS A CA 1
ATOM 840 C C . HIS A 1 105 ? 2.492 -1.832 -7.666 1.00 94.56 105 HIS A C 1
ATOM 842 O O . HIS A 1 105 ? 3.433 -2.394 -8.240 1.00 94.56 105 HIS A O 1
ATOM 848 N N . HIS A 1 106 ? 1.315 -1.597 -8.233 1.00 92.19 106 HIS A N 1
ATOM 849 C CA . HIS A 1 106 ? 1.009 -1.963 -9.606 1.00 92.19 106 HIS A CA 1
ATOM 850 C C . HIS A 1 106 ? 1.080 -0.743 -10.510 1.00 92.19 106 HIS A C 1
ATOM 852 O O . HIS A 1 106 ? 0.514 0.298 -10.196 1.00 92.19 106 HIS A O 1
ATOM 858 N N . GLU A 1 107 ? 1.713 -0.904 -11.665 1.00 90.69 107 GLU A N 1
ATOM 859 C CA . GLU A 1 107 ? 1.608 0.056 -12.758 1.00 90.69 107 GLU A CA 1
ATOM 860 C C . GLU A 1 107 ? 0.955 -0.629 -13.945 1.00 90.69 107 GLU A C 1
ATOM 862 O O . GLU A 1 107 ? 1.294 -1.763 -14.308 1.00 90.69 107 GLU A O 1
ATOM 867 N N . TYR A 1 108 ? 0.028 0.088 -14.564 1.00 88.50 108 TYR A N 1
ATOM 868 C CA . TYR A 1 108 ? -0.695 -0.359 -15.737 1.00 88.50 108 TYR A CA 1
ATOM 869 C C . TYR A 1 108 ? -0.420 0.631 -16.861 1.00 88.50 108 TYR A C 1
ATOM 871 O O . TYR A 1 108 ? -0.640 1.827 -16.715 1.00 88.50 108 TYR A O 1
ATOM 879 N N . LEU A 1 109 ? 0.059 0.135 -17.997 1.00 84.62 109 LEU A N 1
ATOM 880 C CA . LEU A 1 109 ? 0.031 0.897 -19.244 1.00 84.62 109 LEU A CA 1
ATOM 881 C C . LEU A 1 109 ? -1.279 0.613 -19.982 1.00 84.62 109 LEU A C 1
ATOM 883 O O . LEU A 1 109 ? -2.016 -0.304 -19.625 1.00 84.62 109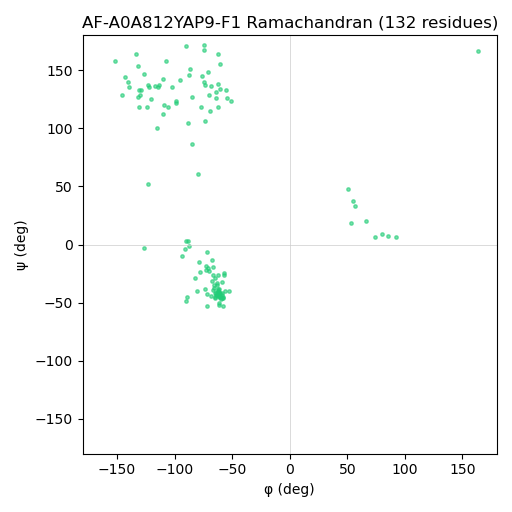 LEU A O 1
ATOM 887 N N . ASN A 1 110 ? -1.571 1.365 -21.045 1.00 79.00 110 ASN A N 1
ATOM 888 C CA . ASN A 1 110 ? -2.792 1.160 -21.827 1.00 79.00 110 ASN A CA 1
ATOM 889 C C . ASN A 1 110 ? -2.925 -0.303 -22.311 1.00 79.00 110 ASN A C 1
ATOM 891 O O . ASN A 1 110 ? -2.016 -0.863 -22.930 1.00 79.00 110 ASN A O 1
ATOM 895 N N . GLY A 1 111 ? -4.067 -0.930 -22.013 1.00 74.00 111 GLY A N 1
ATOM 896 C CA . GLY A 1 111 ? -4.323 -2.350 -22.273 1.00 74.00 111 GLY A CA 1
ATOM 897 C C . GLY A 1 111 ? -3.597 -3.317 -21.327 1.00 74.00 111 GLY A C 1
ATOM 898 O O . GLY A 1 111 ? -3.636 -4.526 -21.563 1.00 74.00 111 GLY A O 1
ATOM 899 N N . GLY A 1 112 ? -2.933 -2.796 -20.297 1.00 70.81 112 GLY A N 1
ATOM 900 C CA . GLY A 1 112 ? -2.320 -3.520 -19.197 1.00 70.81 112 GLY A CA 1
ATOM 901 C C . GLY A 1 112 ? -3.353 -4.015 -18.196 1.00 70.81 112 GLY A C 1
ATOM 902 O O . GLY A 1 112 ? -4.373 -3.381 -17.948 1.00 70.81 112 GLY A O 1
ATOM 903 N N . GLY A 1 113 ? -3.089 -5.185 -17.635 1.00 71.69 113 GLY A N 1
ATOM 904 C CA . GLY A 1 113 ? -3.989 -5.863 -16.721 1.00 71.69 113 GLY A CA 1
ATOM 905 C C . GLY A 1 113 ? -3.596 -7.323 -16.590 1.00 71.69 113 GLY A C 1
ATOM 906 O O . GLY A 1 113 ? -2.804 -7.850 -17.379 1.00 71.69 113 GLY A O 1
ATOM 907 N N . LEU A 1 114 ? -4.153 -7.989 -15.588 1.00 67.69 114 LEU A N 1
ATOM 908 C CA . LEU A 1 114 ? -4.018 -9.431 -15.471 1.00 67.69 114 LEU A CA 1
ATOM 909 C C . LEU A 1 114 ? -4.831 -10.108 -16.578 1.00 67.69 114 LEU A C 1
ATOM 911 O O . LEU A 1 114 ? -6.012 -9.824 -16.757 1.00 67.69 114 LEU A O 1
ATOM 915 N N . ALA A 1 115 ? -4.187 -11.017 -17.313 1.00 69.75 115 ALA A N 1
ATOM 916 C CA . ALA A 1 115 ? -4.852 -11.814 -18.345 1.00 69.75 115 ALA A CA 1
ATOM 917 C C . ALA A 1 115 ? -5.890 -12.785 -17.751 1.00 69.75 115 ALA A C 1
ATOM 919 O O . ALA A 1 115 ? -6.850 -13.157 -18.420 1.00 69.75 115 ALA A O 1
ATOM 920 N N . ASP A 1 116 ? -5.693 -13.189 -16.492 1.00 73.88 116 ASP A N 1
ATOM 921 C CA . ASP A 1 116 ? -6.652 -13.993 -15.745 1.00 73.88 116 ASP A CA 1
ATOM 922 C C . ASP A 1 116 ? -7.665 -13.095 -15.025 1.00 73.88 116 ASP A C 1
ATOM 924 O O . ASP A 1 116 ? -7.376 -12.513 -13.978 1.00 73.88 116 ASP A O 1
ATOM 928 N N . HIS A 1 117 ? -8.879 -13.029 -15.567 1.00 70.75 117 HIS A N 1
ATOM 929 C CA . HIS A 1 117 ? -9.997 -12.302 -14.965 1.00 70.75 117 HIS A CA 1
ATOM 930 C C . HIS A 1 117 ? -10.496 -12.927 -13.654 1.00 70.75 117 HIS A C 1
ATOM 932 O O . HIS A 1 117 ? -11.258 -12.291 -12.930 1.00 70.75 117 HIS A O 1
ATOM 938 N N . HIS A 1 118 ? -10.088 -14.155 -13.326 1.00 71.19 118 HIS A N 1
ATOM 939 C CA . HIS A 1 118 ? -10.429 -14.809 -12.067 1.00 71.19 118 HIS A CA 1
ATOM 940 C C . HIS A 1 118 ? -9.412 -14.554 -10.954 1.00 71.19 118 HIS A C 1
ATOM 942 O O . HIS A 1 118 ? -9.675 -14.977 -9.821 1.00 71.19 118 HIS A O 1
ATOM 948 N N . HIS A 1 119 ? -8.308 -13.853 -11.244 1.00 73.19 119 HIS A N 1
ATOM 949 C CA . HIS A 1 119 ? -7.298 -13.529 -10.248 1.00 73.19 119 HIS A CA 1
ATOM 950 C C . HIS A 1 119 ? -7.912 -12.791 -9.056 1.00 73.19 119 HIS A C 1
ATOM 952 O O . HIS A 1 119 ? -8.710 -11.864 -9.208 1.00 73.19 119 HIS A O 1
ATOM 958 N N . ARG A 1 120 ? -7.547 -13.242 -7.857 1.00 72.50 120 ARG A N 1
ATOM 959 C CA . ARG A 1 120 ? -7.989 -12.705 -6.569 1.00 72.50 120 ARG A CA 1
ATOM 960 C C . ARG A 1 120 ? -6.821 -12.769 -5.614 1.00 72.50 120 ARG A C 1
ATOM 962 O O . ARG A 1 120 ? -6.106 -13.772 -5.609 1.00 72.50 120 ARG A O 1
ATOM 969 N N . ASP A 1 121 ? -6.719 -11.773 -4.748 1.00 74.62 121 ASP A N 1
ATOM 970 C CA . ASP A 1 121 ? -5.925 -11.937 -3.543 1.00 74.62 121 ASP A CA 1
ATOM 971 C C . ASP A 1 121 ? -6.577 -13.025 -2.674 1.00 74.62 121 ASP A C 1
ATOM 973 O O . ASP A 1 121 ? -7.781 -13.010 -2.395 1.00 74.62 121 ASP A O 1
ATOM 977 N N . THR A 1 122 ? -5.793 -14.032 -2.305 1.00 78.12 122 THR A N 1
ATOM 978 C CA . THR A 1 122 ? -6.244 -15.149 -1.472 1.00 78.12 122 THR A CA 1
ATOM 979 C C . THR A 1 122 ? -5.367 -15.242 -0.239 1.00 78.12 122 THR A C 1
ATOM 981 O O . THR A 1 122 ? -4.143 -15.181 -0.346 1.00 78.12 122 THR A O 1
ATOM 984 N N . GLY A 1 123 ? -5.991 -15.468 0.918 1.00 82.12 123 GLY A N 1
ATOM 985 C CA . GLY A 1 123 ? -5.283 -15.630 2.190 1.00 82.12 123 GLY A CA 1
ATOM 986 C C . GLY A 1 123 ? -5.108 -14.339 2.993 1.00 82.12 123 GLY A C 1
ATOM 987 O O . GLY A 1 123 ? -4.448 -14.371 4.027 1.00 82.12 123 GLY A O 1
ATOM 988 N N . SER A 1 124 ? -5.706 -13.231 2.553 1.00 88.38 124 SER A N 1
ATOM 989 C CA . SER A 1 124 ? -5.782 -11.978 3.312 1.00 88.38 124 SER A CA 1
ATOM 990 C C . SER A 1 124 ? -7.106 -11.898 4.084 1.00 88.38 124 SER A C 1
ATOM 992 O O . SER A 1 124 ? -8.148 -12.311 3.576 1.00 88.38 124 SER A O 1
ATOM 994 N N . LEU A 1 125 ? -7.070 -11.373 5.316 1.00 89.44 125 LEU A N 1
ATOM 995 C CA . LEU A 1 125 ? -8.283 -11.062 6.095 1.00 89.44 125 LEU A CA 1
ATOM 996 C C . LEU A 1 125 ? -9.005 -9.841 5.519 1.00 89.44 125 LEU A C 1
ATOM 998 O O . LEU A 1 125 ? -10.227 -9.822 5.400 1.00 89.44 125 LEU A O 1
ATOM 1002 N N . VAL A 1 126 ? -8.214 -8.828 5.168 1.00 89.69 126 VAL A N 1
ATOM 1003 C CA . VAL A 1 126 ? -8.631 -7.579 4.541 1.00 89.69 126 VAL A CA 1
ATOM 1004 C C . VAL A 1 126 ? -7.589 -7.240 3.483 1.00 89.69 126 VAL A C 1
ATOM 1006 O O . VAL A 1 126 ? -6.389 -7.341 3.744 1.00 89.69 126 VAL A O 1
ATOM 1009 N N . THR A 1 127 ? -8.059 -6.829 2.312 1.00 91.06 127 THR A N 1
ATOM 1010 C CA . THR A 1 127 ? -7.238 -6.275 1.233 1.00 91.06 127 THR A CA 1
ATOM 1011 C C . THR A 1 127 ? -7.637 -4.813 1.060 1.00 91.06 127 THR A C 1
ATOM 1013 O O . THR A 1 127 ? -8.823 -4.484 1.136 1.00 91.06 127 THR A O 1
ATOM 1016 N N . ILE A 1 128 ? -6.653 -3.932 0.884 1.00 92.44 128 ILE A N 1
ATOM 1017 C CA . ILE A 1 128 ? -6.863 -2.498 0.666 1.00 92.44 128 ILE A CA 1
ATOM 1018 C C . ILE A 1 128 ? -6.168 -2.130 -0.635 1.00 92.44 128 ILE A C 1
ATOM 1020 O O . ILE A 1 128 ? -4.947 -2.231 -0.725 1.00 92.44 128 ILE A O 1
ATOM 1024 N N . ASP A 1 129 ? -6.954 -1.666 -1.600 1.00 92.00 129 ASP A N 1
ATOM 1025 C CA . ASP A 1 129 ? -6.452 -1.102 -2.845 1.00 92.00 129 ASP A CA 1
ATOM 1026 C C . ASP A 1 129 ? -6.451 0.425 -2.743 1.00 92.00 129 ASP A C 1
ATOM 1028 O O . ASP A 1 129 ? -7.481 1.050 -2.469 1.00 92.00 129 ASP A O 1
ATOM 1032 N N . LEU A 1 130 ? -5.282 1.026 -2.962 1.00 93.38 130 LEU A N 1
ATOM 1033 C CA . LEU A 1 130 ? -5.105 2.474 -3.025 1.00 93.38 130 LEU A CA 1
ATOM 1034 C C . LEU A 1 130 ? -4.792 2.859 -4.470 1.00 93.38 130 LEU A C 1
ATOM 1036 O O . LEU A 1 130 ? -3.733 2.518 -4.992 1.00 93.38 130 LEU A O 1
ATOM 1040 N N . MET A 1 131 ? -5.717 3.572 -5.110 1.00 93.12 131 MET A N 1
ATOM 1041 C CA . MET A 1 131 ? -5.460 4.191 -6.408 1.00 93.12 131 MET A CA 1
ATOM 1042 C C . MET A 1 131 ? -4.619 5.449 -6.184 1.00 93.12 131 MET A C 1
ATOM 1044 O O . MET A 1 131 ? -5.068 6.351 -5.478 1.00 93.12 131 MET A O 1
ATOM 1048 N N . LEU A 1 132 ? -3.411 5.487 -6.749 1.00 92.81 132 LEU A N 1
ATOM 1049 C CA . LEU A 1 132 ? -2.487 6.617 -6.601 1.00 92.81 132 LEU A CA 1
ATOM 1050 C C . LEU A 1 132 ? -2.691 7.653 -7.711 1.00 92.81 132 LEU A C 1
ATOM 1052 O O . LEU A 1 132 ? -2.853 8.835 -7.431 1.00 92.81 132 LEU A O 1
ATOM 1056 N N . SER A 1 133 ? -2.751 7.194 -8.958 1.00 89.38 133 SER A N 1
ATOM 1057 C CA . SER A 1 133 ? -2.916 8.019 -10.154 1.00 89.38 133 SER A CA 1
ATOM 1058 C C . SER A 1 133 ? -3.613 7.220 -11.265 1.00 89.38 133 SER A C 1
ATOM 1060 O O . SER A 1 133 ? -3.635 5.986 -11.219 1.00 89.38 133 SER A O 1
ATOM 1062 N N . GLU A 1 134 ? -4.240 7.926 -12.216 1.00 81.94 134 GLU A N 1
ATOM 1063 C CA . GLU A 1 134 ? -4.824 7.360 -13.451 1.00 81.94 134 GLU A CA 1
ATOM 1064 C C . GLU A 1 134 ? -3.856 7.440 -14.637 1.00 81.94 134 GLU A C 1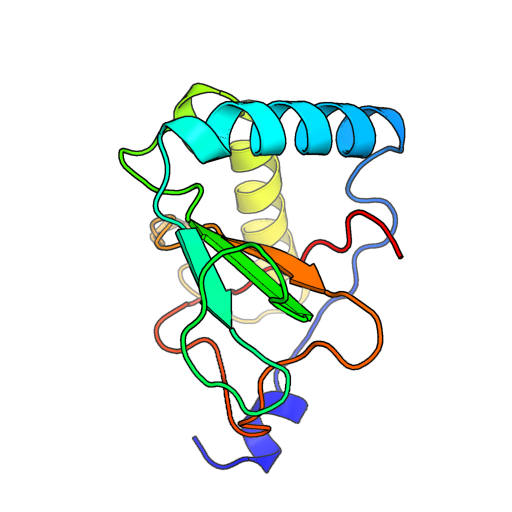
ATOM 1066 O O . GLU A 1 134 ? -3.156 8.473 -14.766 1.00 81.94 134 GLU A O 1
#

Secondary structure (DSSP, 8-state):
--HHHHHTS-----TTSS-HHHHHHHHHHHHHHTTTSEEEEE-TTS-B--STT-SEEEEETTGGGHHHHH-HHHHHHHHHHHHHHHHHTT----TTT------EEEEE-TT-S-S-TT----S-S---------

Solvent-accessible surface area (backbone atoms only — not comparable to full-atom values): 8461 Å² total; per-residue (Å²): 133,63,77,74,55,67,80,61,51,91,78,85,89,72,80,79,80,57,54,73,69,53,38,58,49,49,54,51,53,50,61,63,42,60,82,76,31,54,74,49,25,20,28,56,81,55,44,82,43,58,73,79,82,33,21,25,37,36,37,32,44,46,42,95,46,48,44,58,72,76,39,47,67,59,52,49,50,53,53,50,49,53,49,50,50,35,59,79,70,63,65,80,65,73,57,87,80,53,74,91,83,80,41,75,49,75,48,70,42,93,82,28,53,73,61,58,84,78,71,68,92,75,93,65,97,74,86,84,88,80,87,75,80,135

pLDDT: mean 85.08, std 13.07, range [40.0, 96.94]